Protein AF-A0A497NVE5-F1 (afdb_monomer_lite)

Foldseek 3Di:
DDDDQLLQLLQVLLLCVCVVVVVDDPVLFDADPVRGTPGSNDDLVVSLVVLQQVVSQADDDDPPDPCQQPPDDPPDPRRHGSDGDDPVRSVVSCVSNVSD

pLDDT: mean 90.27, std 7.96, range [59.22, 97.31]

Secondary structure (DSSP, 8-state):
-PPPPHHHHHHHHHHHHHHHTTS--GGG-EE-TTS-EEE-SS-HHHHHHHHHT-GGGBPP--TT---TTTT--TTSPP--BSS---HHHHHHHHHHTT--

Sequence (100 aa):
NPPPEVSRYRRIQLARHLIFHKIVRYEDMRFDGEERIKDFGVGKEVLLQIVRMGKPFLTSGCPNCNRPYYNEKPSSPIYNYPRPLKKEEIAKVMLELDIA

Radius of gyration: 13.77 Å; chains: 1; bounding box: 35×34×39 Å

Structure (mmCIF, N/CA/C/O backbone):
data_AF-A0A497NVE5-F1
#
_entry.id   AF-A0A497NVE5-F1
#
loop_
_atom_site.group_PDB
_atom_site.id
_atom_site.type_symbol
_atom_site.label_atom_id
_atom_site.label_alt_id
_atom_site.label_comp_id
_atom_site.label_asym_id
_atom_site.label_entity_id
_atom_site.label_seq_id
_atom_site.pdbx_PDB_ins_code
_atom_site.Cartn_x
_atom_site.Cartn_y
_atom_site.Cartn_z
_atom_site.occupancy
_atom_site.B_iso_or_equiv
_atom_site.auth_seq_id
_atom_site.auth_comp_id
_atom_site.auth_asym_id
_atom_site.auth_atom_id
_atom_site.pdbx_PDB_model_num
ATOM 1 N N . ASN A 1 1 ? 4.360 22.662 5.413 1.00 72.12 1 ASN A N 1
ATOM 2 C CA . ASN A 1 1 ? 3.730 21.330 5.528 1.00 72.12 1 ASN A CA 1
ATOM 3 C C . ASN A 1 1 ? 4.766 20.242 5.326 1.00 72.12 1 ASN A C 1
ATOM 5 O O . ASN A 1 1 ? 5.389 20.239 4.267 1.00 72.12 1 ASN A O 1
ATOM 9 N N . PRO A 1 2 ? 4.994 19.375 6.327 1.00 84.19 2 PRO A N 1
ATOM 10 C CA . PRO A 1 2 ? 5.840 18.198 6.158 1.00 84.19 2 PRO A CA 1
ATOM 11 C C . PRO A 1 2 ? 5.193 17.200 5.178 1.00 84.19 2 PRO A C 1
ATOM 13 O O . PRO A 1 2 ? 3.970 17.230 5.000 1.00 84.19 2 PRO A O 1
ATOM 16 N N . PRO A 1 3 ? 5.985 16.336 4.518 1.00 84.06 3 PRO A N 1
ATOM 17 C CA . PRO A 1 3 ? 5.436 15.228 3.743 1.00 84.06 3 PRO A CA 1
ATOM 18 C C . PRO A 1 3 ? 4.647 14.272 4.657 1.00 84.06 3 PRO A C 1
ATOM 20 O O . PRO A 1 3 ? 4.967 14.168 5.844 1.00 84.06 3 PRO A O 1
ATOM 23 N N . PRO A 1 4 ? 3.617 13.586 4.132 1.00 88.12 4 PRO A N 1
ATOM 24 C CA . PRO A 1 4 ? 2.867 12.610 4.913 1.00 88.12 4 PRO A CA 1
ATOM 25 C C . PRO A 1 4 ? 3.759 11.429 5.300 1.00 88.12 4 PRO A C 1
ATOM 27 O O . PRO A 1 4 ? 4.705 11.100 4.590 1.00 88.12 4 PRO A O 1
ATOM 30 N N . GLU A 1 5 ? 3.413 10.740 6.383 1.00 91.19 5 GLU A N 1
ATOM 31 C CA . GLU A 1 5 ? 4.048 9.464 6.706 1.00 91.19 5 GLU A CA 1
ATOM 32 C C . GLU A 1 5 ? 3.850 8.447 5.574 1.00 91.19 5 GLU A C 1
ATOM 34 O O . GLU A 1 5 ? 2.776 8.366 4.963 1.00 91.19 5 GLU A O 1
ATOM 39 N N . VAL A 1 6 ? 4.883 7.644 5.307 1.00 92.12 6 VAL A N 1
ATOM 40 C CA . VAL A 1 6 ? 4.865 6.668 4.208 1.00 92.12 6 VAL A CA 1
ATOM 41 C C . VAL A 1 6 ? 3.743 5.652 4.400 1.00 92.12 6 VAL A C 1
ATOM 43 O O . VAL A 1 6 ? 2.983 5.417 3.467 1.00 92.12 6 VAL A O 1
ATOM 46 N N . SER A 1 7 ? 3.562 5.124 5.612 1.00 93.25 7 SER A N 1
ATOM 47 C CA . SER A 1 7 ? 2.484 4.184 5.959 1.00 93.25 7 SER A CA 1
ATOM 48 C C . SER A 1 7 ? 1.096 4.744 5.628 1.00 93.25 7 SER A C 1
ATOM 50 O O . SER A 1 7 ? 0.292 4.093 4.954 1.00 93.25 7 SER A O 1
ATOM 52 N N . ARG A 1 8 ? 0.828 5.996 6.023 1.00 92.88 8 ARG A N 1
ATOM 53 C CA . ARG A 1 8 ? -0.418 6.703 5.705 1.00 92.88 8 ARG A CA 1
ATOM 54 C C . ARG A 1 8 ? -0.604 6.821 4.196 1.00 92.88 8 ARG A C 1
ATOM 56 O O . ARG A 1 8 ? -1.688 6.543 3.687 1.00 92.88 8 ARG A O 1
ATOM 63 N N . TYR A 1 9 ? 0.451 7.180 3.469 1.00 93.56 9 TYR A N 1
ATOM 64 C CA . TYR A 1 9 ? 0.402 7.279 2.012 1.00 93.56 9 TYR A CA 1
ATOM 65 C C . TYR A 1 9 ? 0.143 5.921 1.338 1.00 93.56 9 TYR A C 1
ATOM 67 O O . TYR A 1 9 ? -0.695 5.845 0.439 1.00 93.56 9 TYR A O 1
ATOM 75 N N . ARG A 1 10 ? 0.774 4.833 1.808 1.00 95.31 10 ARG A N 1
ATOM 76 C CA . ARG A 1 10 ? 0.549 3.466 1.301 1.00 95.31 10 ARG A CA 1
ATOM 77 C C . ARG A 1 10 ? -0.896 3.026 1.456 1.00 95.31 10 ARG A C 1
ATOM 79 O O . ARG A 1 10 ? -1.461 2.479 0.508 1.00 95.31 10 ARG A O 1
ATOM 86 N N . ARG A 1 11 ? -1.513 3.297 2.612 1.00 95.81 11 ARG A N 1
ATOM 87 C CA . ARG A 1 11 ? -2.930 2.976 2.845 1.00 95.81 11 ARG A CA 1
ATOM 88 C C . ARG A 1 11 ? -3.827 3.689 1.834 1.00 95.81 11 ARG A C 1
ATOM 90 O O . ARG A 1 11 ? -4.700 3.060 1.246 1.00 95.81 11 ARG A O 1
ATOM 97 N N . ILE A 1 12 ? -3.563 4.96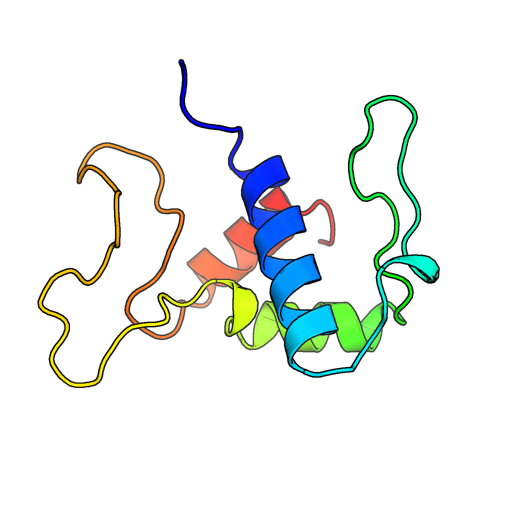5 1.554 1.00 95.56 12 ILE A N 1
ATOM 98 C CA . ILE A 1 12 ? -4.326 5.731 0.558 1.00 95.56 12 ILE A CA 1
ATOM 99 C C . ILE A 1 12 ? -4.083 5.228 -0.871 1.00 95.56 12 ILE A C 1
ATOM 101 O O . ILE A 1 12 ? -5.040 5.103 -1.634 1.00 95.56 12 ILE A O 1
ATOM 105 N N . GLN A 1 13 ? -2.843 4.894 -1.243 1.00 95.56 13 GLN A N 1
ATOM 106 C CA . GLN A 1 13 ? -2.542 4.289 -2.549 1.00 95.56 13 GLN A CA 1
ATOM 107 C C . GLN A 1 13 ? -3.320 2.982 -2.756 1.00 95.56 13 GLN A C 1
ATOM 109 O O . GLN A 1 13 ? -3.930 2.781 -3.810 1.00 95.56 13 GLN A O 1
ATOM 114 N N . LEU A 1 14 ? -3.349 2.126 -1.732 1.00 96.81 14 LEU A N 1
ATOM 115 C CA . LEU A 1 14 ? -4.073 0.860 -1.761 1.00 96.81 14 LEU A CA 1
ATOM 116 C C . LEU A 1 14 ? -5.590 1.070 -1.840 1.00 96.81 14 LEU A C 1
ATOM 118 O O . LEU A 1 14 ? -6.236 0.503 -2.720 1.00 96.81 14 LEU A O 1
ATOM 122 N N . ALA A 1 15 ? -6.148 1.952 -1.009 1.00 97.00 15 ALA A N 1
ATOM 123 C CA . ALA A 1 15 ? -7.569 2.296 -1.037 1.00 97.00 15 ALA A CA 1
ATOM 124 C C . ALA A 1 15 ? -8.003 2.861 -2.392 1.00 97.00 15 ALA A C 1
ATOM 126 O O . ALA A 1 15 ? -8.984 2.399 -2.976 1.00 97.00 15 ALA A O 1
ATOM 127 N N . ARG A 1 16 ? -7.231 3.807 -2.945 1.00 96.12 16 ARG A N 1
ATOM 128 C CA . ARG A 1 16 ? -7.473 4.356 -4.284 1.00 96.12 16 ARG A CA 1
ATOM 129 C C . ARG A 1 16 ? -7.486 3.248 -5.329 1.00 96.12 16 ARG A C 1
ATOM 131 O O . ARG A 1 16 ? -8.361 3.255 -6.188 1.00 96.12 16 ARG A O 1
ATOM 138 N N . HIS A 1 17 ? -6.525 2.325 -5.289 1.00 96.62 17 HIS A N 1
ATOM 139 C CA . HIS A 1 17 ? -6.459 1.228 -6.251 1.00 96.62 17 HIS A CA 1
ATOM 140 C C . HIS A 1 17 ? -7.711 0.348 -6.191 1.00 96.62 17 HIS A C 1
ATOM 142 O O . HIS A 1 17 ? -8.282 0.047 -7.239 1.00 96.62 17 HIS A O 1
ATOM 148 N N . LEU A 1 18 ? -8.148 -0.023 -4.986 1.00 97.19 18 LEU A N 1
ATOM 149 C CA . LEU A 1 18 ? -9.332 -0.855 -4.780 1.00 97.19 18 LEU A CA 1
ATOM 150 C C . LEU A 1 18 ? -10.611 -0.168 -5.278 1.00 97.19 18 LEU A C 1
ATOM 152 O O . LEU A 1 18 ? -11.385 -0.783 -6.010 1.00 97.19 18 LEU A O 1
ATOM 156 N N . ILE A 1 19 ? -10.788 1.117 -4.956 1.00 97.31 19 ILE A N 1
ATOM 157 C CA . ILE A 1 19 ? -11.939 1.918 -5.400 1.00 97.31 19 ILE A CA 1
ATOM 158 C C . ILE A 1 19 ? -11.923 2.092 -6.921 1.00 97.31 19 ILE A C 1
ATOM 160 O O . ILE A 1 19 ? -12.932 1.873 -7.589 1.00 97.31 19 ILE A O 1
ATOM 164 N N . PHE A 1 20 ? -10.770 2.447 -7.493 1.00 95.88 20 PHE A N 1
ATOM 165 C CA . PHE A 1 20 ? -10.630 2.691 -8.930 1.00 95.88 20 PHE A CA 1
ATOM 166 C C . PHE A 1 20 ? -10.962 1.450 -9.768 1.00 95.88 20 PHE A C 1
ATOM 168 O O . PHE A 1 20 ? -11.598 1.563 -10.814 1.00 95.88 20 PHE A O 1
ATOM 175 N N . HIS A 1 21 ? -10.580 0.262 -9.291 1.00 95.69 21 HIS A N 1
ATOM 176 C CA . HIS A 1 21 ? -10.890 -1.010 -9.949 1.00 95.69 21 HIS A CA 1
ATOM 177 C C . HIS A 1 21 ? -12.244 -1.601 -9.527 1.00 95.69 21 HIS A C 1
ATOM 179 O O . HIS A 1 21 ? -12.549 -2.726 -9.915 1.00 95.69 21 HIS A O 1
ATOM 185 N N . LYS A 1 22 ? -13.063 -0.855 -8.769 1.00 96.81 22 LYS A N 1
ATOM 186 C CA . LYS A 1 22 ? -14.393 -1.272 -8.294 1.00 96.81 22 LYS A CA 1
ATOM 187 C C . LYS A 1 22 ? -14.371 -2.580 -7.483 1.00 96.81 22 LYS A C 1
ATOM 189 O O . LYS A 1 22 ? -15.322 -3.351 -7.542 1.00 96.81 22 LYS A O 1
ATOM 194 N N . ILE A 1 23 ? -13.284 -2.830 -6.750 1.00 96.50 23 ILE A N 1
ATOM 195 C CA . ILE A 1 23 ? -13.115 -4.019 -5.896 1.00 96.50 23 ILE A CA 1
ATOM 196 C C . ILE A 1 23 ? -13.850 -3.823 -4.566 1.00 96.50 23 ILE A C 1
ATOM 198 O O . ILE A 1 23 ? -14.520 -4.736 -4.100 1.00 96.50 23 ILE A O 1
ATOM 202 N N . VAL A 1 24 ? -13.741 -2.627 -3.985 1.00 96.81 24 VAL A N 1
ATOM 203 C CA . VAL A 1 24 ? -14.508 -2.191 -2.808 1.00 96.81 24 VAL A CA 1
ATOM 204 C C . VAL A 1 24 ? -14.930 -0.738 -2.974 1.00 96.81 24 VAL A C 1
ATOM 206 O O . VAL A 1 24 ? -14.348 -0.007 -3.786 1.00 96.81 24 VAL A O 1
ATOM 209 N N . ARG A 1 25 ? -15.914 -0.298 -2.195 1.00 96.69 25 ARG A N 1
ATOM 210 C CA . ARG A 1 25 ? -16.275 1.112 -2.081 1.00 96.69 25 ARG A CA 1
ATOM 211 C C . ARG A 1 25 ? -15.773 1.706 -0.767 1.00 96.69 25 ARG A C 1
ATOM 213 O O . ARG A 1 25 ? -15.323 1.001 0.130 1.00 96.69 25 ARG A O 1
ATOM 220 N N . TYR A 1 26 ? -15.845 3.032 -0.657 1.00 94.62 26 TYR A N 1
ATOM 221 C CA . TYR A 1 26 ? -15.466 3.746 0.565 1.00 94.62 26 TYR A CA 1
ATOM 222 C C . TYR A 1 26 ? -16.298 3.298 1.777 1.00 94.62 26 TYR A C 1
ATOM 224 O O . TYR A 1 26 ? -15.763 3.172 2.874 1.00 94.62 26 TYR A O 1
ATOM 232 N N . GLU A 1 27 ? -17.587 3.014 1.577 1.00 96.50 27 GLU A N 1
ATOM 233 C CA . GLU A 1 27 ? -18.516 2.620 2.642 1.00 96.50 27 GLU A CA 1
ATOM 234 C C . GLU A 1 27 ? -18.188 1.245 3.255 1.00 96.50 27 GLU A C 1
ATOM 236 O O . GLU A 1 27 ? -18.573 0.961 4.395 1.00 96.50 27 GLU A O 1
ATOM 241 N N . ASP A 1 28 ? -17.440 0.418 2.519 1.00 96.06 28 ASP A N 1
ATOM 242 C CA . ASP A 1 28 ? -16.976 -0.900 2.956 1.00 96.06 28 ASP A CA 1
ATOM 243 C C . ASP A 1 28 ? -15.713 -0.809 3.834 1.00 96.06 28 ASP A C 1
ATOM 245 O O . ASP A 1 28 ? -15.370 -1.761 4.535 1.00 96.06 28 ASP A O 1
ATOM 249 N N . MET A 1 29 ? -15.017 0.334 3.827 1.00 96.88 29 MET A N 1
ATOM 250 C CA . MET A 1 29 ? -13.796 0.537 4.607 1.0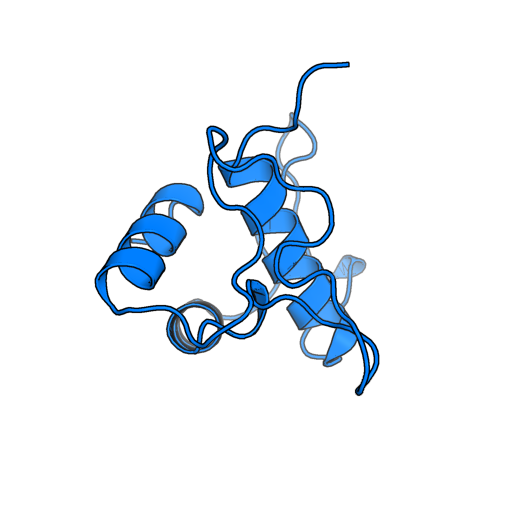0 96.88 29 MET A CA 1
ATOM 251 C C . MET A 1 29 ? -14.109 0.890 6.067 1.00 96.88 29 MET A C 1
ATOM 253 O O . MET A 1 29 ? -15.156 1.456 6.405 1.00 96.88 29 MET A O 1
ATOM 257 N N . ARG A 1 30 ? -13.172 0.571 6.966 1.00 96.75 30 ARG A N 1
ATOM 258 C CA . ARG A 1 30 ? -13.233 0.957 8.383 1.00 96.75 30 ARG A CA 1
ATOM 259 C C . ARG A 1 30 ? -12.016 1.773 8.768 1.00 96.75 30 ARG A C 1
ATOM 261 O O . ARG A 1 30 ? -10.896 1.471 8.358 1.00 96.75 30 ARG A O 1
ATOM 268 N N . PHE A 1 31 ? -12.254 2.777 9.601 1.00 95.12 31 PHE A N 1
ATOM 269 C CA . PHE A 1 31 ? -11.245 3.714 10.072 1.00 95.12 31 PHE A CA 1
ATOM 270 C C . PHE A 1 31 ? -11.026 3.538 11.577 1.00 95.12 31 PHE A C 1
ATOM 272 O O . PHE A 1 31 ? -11.942 3.134 12.295 1.00 95.12 31 PHE A O 1
ATOM 279 N N . ASP A 1 32 ? -9.805 3.780 12.042 1.00 92.50 32 ASP 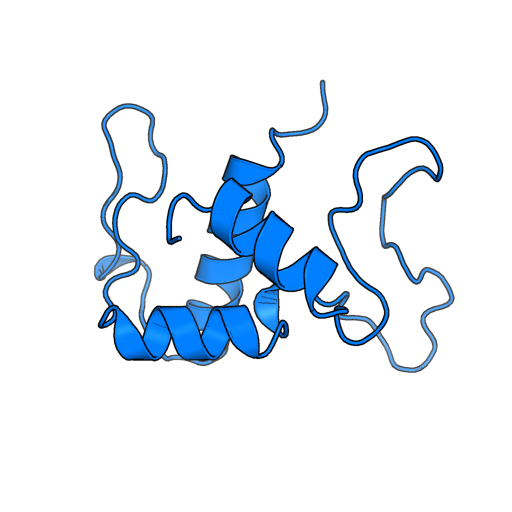A N 1
ATOM 280 C CA . ASP A 1 32 ? -9.493 3.852 13.467 1.00 92.50 32 ASP A CA 1
ATOM 281 C C . ASP A 1 32 ? -9.829 5.237 14.058 1.00 92.50 32 ASP A C 1
ATOM 283 O O . ASP A 1 32 ? -10.339 6.123 13.370 1.00 92.50 32 ASP A O 1
ATOM 287 N N . GLY A 1 33 ? -9.562 5.417 15.356 1.00 91.19 33 GLY A N 1
ATOM 288 C CA . GLY A 1 33 ? -9.823 6.674 16.067 1.00 91.19 33 GLY A CA 1
ATOM 289 C C . GLY A 1 33 ? -8.960 7.860 15.615 1.00 91.19 33 GLY A C 1
ATOM 290 O O . GLY A 1 33 ? -9.225 8.981 16.033 1.00 91.19 33 GLY A O 1
ATOM 291 N N . GLU A 1 34 ? -7.959 7.630 14.762 1.00 90.25 34 GLU A N 1
ATOM 292 C CA . GLU A 1 34 ? -7.112 8.659 14.152 1.00 90.25 34 GLU A CA 1
ATOM 293 C C . GLU A 1 34 ? -7.447 8.873 12.662 1.00 90.25 34 GLU A C 1
ATOM 295 O O . GLU A 1 34 ? -6.638 9.416 11.905 1.00 90.25 34 GLU A O 1
ATOM 300 N N . GLU A 1 35 ? -8.624 8.417 12.217 1.00 88.81 35 GLU A N 1
ATOM 301 C CA . GLU A 1 35 ? -9.092 8.484 10.825 1.00 88.81 35 GLU A CA 1
ATOM 302 C C . GLU A 1 35 ? -8.179 7.750 9.822 1.00 88.81 35 GLU A C 1
ATOM 304 O O . GLU A 1 35 ? -8.141 8.065 8.626 1.00 88.81 35 GLU A O 1
ATOM 309 N N . ARG A 1 36 ? -7.428 6.739 10.275 1.00 90.75 36 ARG A N 1
ATOM 310 C CA . ARG A 1 36 ? -6.602 5.894 9.401 1.00 90.75 36 ARG A CA 1
ATOM 311 C C . ARG A 1 36 ? -7.385 4.660 8.994 1.00 90.75 36 ARG A C 1
ATOM 313 O O . ARG A 1 36 ? -8.126 4.089 9.784 1.00 90.75 36 ARG A O 1
ATOM 320 N N . ILE A 1 37 ? -7.188 4.203 7.760 1.00 94.56 37 ILE A N 1
ATOM 321 C CA . ILE A 1 37 ? -7.835 2.982 7.264 1.00 94.56 37 ILE A CA 1
ATOM 322 C C . ILE A 1 37 ? -7.298 1.784 8.046 1.00 94.56 37 ILE A C 1
ATOM 324 O O . ILE A 1 37 ? -6.122 1.439 7.913 1.00 94.56 37 ILE A O 1
ATOM 328 N N . LYS A 1 38 ? -8.164 1.151 8.834 1.00 93.38 38 LYS A N 1
ATOM 329 C CA . LYS A 1 38 ? -7.888 -0.069 9.598 1.00 93.38 38 LYS A CA 1
ATOM 330 C C . LYS A 1 38 ? -8.284 -1.325 8.822 1.00 93.38 38 LYS A C 1
ATOM 332 O O . LYS A 1 38 ? -7.602 -2.337 8.931 1.00 93.38 38 LYS A O 1
ATOM 337 N N . ASP A 1 39 ? -9.351 -1.242 8.030 1.00 94.75 39 ASP A N 1
ATOM 338 C CA . ASP A 1 39 ? -9.849 -2.328 7.184 1.00 94.75 39 ASP A CA 1
ATOM 339 C C . ASP A 1 39 ? -10.224 -1.783 5.800 1.00 94.75 39 ASP A C 1
ATOM 341 O O . ASP A 1 39 ? -10.865 -0.735 5.687 1.00 94.75 39 ASP A O 1
ATOM 345 N N . PHE A 1 40 ? -9.814 -2.499 4.756 1.00 96.25 40 PHE A N 1
ATOM 346 C CA . PHE A 1 40 ? -10.080 -2.156 3.362 1.00 96.25 40 PHE A CA 1
ATOM 347 C C . PHE A 1 40 ? -11.401 -2.732 2.832 1.00 96.25 40 PHE A C 1
ATOM 349 O O . PHE A 1 40 ? -11.744 -2.444 1.689 1.00 96.25 40 PHE A O 1
ATOM 356 N N . GLY A 1 41 ? -12.124 -3.540 3.614 1.00 95.81 41 GLY A N 1
ATOM 357 C CA . GLY A 1 41 ? -13.388 -4.155 3.196 1.00 95.81 41 GLY A CA 1
ATOM 358 C C . GLY A 1 41 ? -13.207 -5.323 2.222 1.00 95.81 41 GLY A C 1
ATOM 359 O O . GLY A 1 41 ? -14.120 -5.662 1.475 1.00 95.81 41 GLY A O 1
ATOM 360 N N . VAL A 1 42 ? -12.016 -5.929 2.189 1.00 95.19 42 VAL A N 1
ATOM 361 C CA . VAL A 1 42 ? -11.671 -7.031 1.283 1.00 95.19 42 VAL A CA 1
ATOM 362 C C . VAL A 1 42 ? -10.921 -8.128 2.036 1.00 95.19 42 VAL A C 1
ATOM 364 O O . VAL A 1 42 ? -10.165 -7.851 2.966 1.00 95.19 42 VAL A O 1
ATOM 367 N N . GLY A 1 43 ? -11.114 -9.384 1.624 1.00 95.25 43 GLY A N 1
ATOM 368 C CA . GLY A 1 43 ? -10.449 -10.536 2.235 1.00 95.25 43 GLY A CA 1
ATOM 369 C C . GLY A 1 43 ? -8.919 -10.423 2.220 1.00 95.25 43 GLY A C 1
ATOM 370 O O . GLY A 1 43 ? -8.325 -9.918 1.260 1.00 95.25 43 GLY A O 1
ATOM 371 N N . LYS A 1 44 ? -8.279 -10.930 3.281 1.00 93.00 44 LYS A N 1
ATOM 372 C CA . LYS A 1 44 ? -6.828 -10.835 3.507 1.00 93.00 44 LYS A CA 1
ATOM 373 C C . LYS A 1 44 ? -6.023 -11.380 2.327 1.00 93.00 44 LYS A C 1
ATOM 375 O O . LYS A 1 44 ? -5.055 -10.757 1.902 1.00 93.00 44 LYS A O 1
ATOM 380 N N . GLU A 1 45 ? -6.430 -12.510 1.764 1.00 94.25 45 GLU A N 1
ATOM 381 C CA . GLU A 1 45 ? -5.748 -13.165 0.649 1.00 94.25 45 GLU A CA 1
ATOM 382 C C . GLU A 1 45 ? -5.758 -12.275 -0.595 1.00 94.25 45 GLU A C 1
ATOM 384 O O . GLU A 1 45 ? -4.719 -12.082 -1.224 1.00 94.25 45 GLU A O 1
ATOM 389 N N . VAL A 1 46 ? -6.908 -11.680 -0.919 1.00 94.44 46 VAL A N 1
ATOM 390 C CA . VAL A 1 46 ? -7.059 -10.767 -2.061 1.00 94.44 46 VAL A CA 1
ATOM 391 C C . VAL A 1 46 ? -6.215 -9.510 -1.854 1.00 94.44 46 VAL A C 1
ATOM 393 O O . VAL A 1 46 ? -5.490 -9.105 -2.766 1.00 94.44 46 VAL A O 1
ATOM 396 N N . LEU A 1 47 ? -6.239 -8.930 -0.649 1.00 95.56 47 LEU A N 1
ATOM 397 C CA . LEU A 1 47 ? -5.420 -7.767 -0.303 1.00 95.56 47 LEU A CA 1
ATOM 398 C C . LEU A 1 47 ? -3.923 -8.063 -0.488 1.00 95.56 47 LEU A C 1
ATOM 400 O O . LEU A 1 47 ? -3.210 -7.294 -1.136 1.00 95.56 47 LEU A O 1
ATOM 404 N N . LEU A 1 48 ? -3.457 -9.209 0.018 1.00 95.31 48 LEU A N 1
ATOM 405 C CA . LEU A 1 48 ? -2.069 -9.653 -0.112 1.00 95.31 48 LEU A CA 1
ATOM 406 C C . LEU A 1 48 ? -1.664 -9.866 -1.572 1.00 95.31 48 LEU A C 1
ATOM 408 O O . LEU A 1 48 ? -0.562 -9.476 -1.956 1.00 95.31 48 LEU A O 1
ATOM 412 N N . GLN A 1 49 ? -2.533 -10.453 -2.400 1.00 95.75 49 GLN A N 1
ATOM 413 C CA . GLN A 1 49 ? -2.261 -10.604 -3.833 1.00 95.75 49 GLN A CA 1
ATOM 414 C C . GLN A 1 49 ? -2.103 -9.240 -4.515 1.00 95.75 49 GLN A C 1
ATOM 416 O O . GLN A 1 49 ? -1.125 -9.024 -5.229 1.00 95.75 49 GLN A O 1
ATOM 421 N N . ILE A 1 50 ? -2.996 -8.285 -4.240 1.00 96.38 50 ILE A N 1
ATOM 422 C CA . ILE A 1 50 ? -2.939 -6.935 -4.824 1.00 96.38 50 ILE A CA 1
ATOM 423 C C . ILE A 1 50 ? -1.649 -6.207 -4.428 1.00 96.38 50 ILE A C 1
ATOM 425 O O . ILE A 1 50 ? -0.998 -5.596 -5.279 1.00 96.38 50 ILE A O 1
ATOM 429 N N . VAL A 1 51 ? -1.243 -6.301 -3.159 1.00 96.44 51 VAL A N 1
ATOM 430 C CA . VAL A 1 51 ? 0.007 -5.687 -2.687 1.00 96.44 51 VAL A CA 1
ATOM 431 C C . VAL A 1 51 ? 1.222 -6.345 -3.340 1.00 96.44 51 VAL A C 1
ATOM 433 O O . VAL A 1 51 ? 2.104 -5.638 -3.829 1.00 96.44 51 VAL A O 1
ATOM 436 N N . ARG A 1 52 ? 1.246 -7.680 -3.443 1.00 95.88 52 ARG A N 1
ATOM 437 C CA . ARG A 1 52 ? 2.325 -8.427 -4.114 1.00 95.88 52 ARG A CA 1
ATOM 438 C C . ARG A 1 52 ? 2.445 -8.110 -5.601 1.00 95.88 52 ARG A C 1
ATOM 440 O O . ARG A 1 52 ? 3.541 -8.167 -6.145 1.00 95.88 52 ARG A O 1
ATOM 447 N N . MET A 1 53 ? 1.353 -7.745 -6.266 1.00 95.50 53 MET A N 1
ATOM 448 C CA . MET A 1 53 ? 1.402 -7.290 -7.657 1.00 95.50 53 MET A CA 1
ATOM 449 C C . MET A 1 53 ? 2.058 -5.910 -7.813 1.00 95.50 53 MET A C 1
ATOM 451 O O . MET A 1 53 ? 2.396 -5.524 -8.931 1.00 95.50 53 MET A O 1
ATOM 455 N N . GLY A 1 54 ? 2.184 -5.126 -6.737 1.00 95.38 54 GLY A N 1
ATOM 456 C CA . GLY A 1 54 ? 2.826 -3.808 -6.731 1.00 95.38 54 GLY A CA 1
ATOM 457 C C . GLY A 1 54 ? 2.056 -2.695 -7.457 1.00 95.38 54 GLY A C 1
ATOM 458 O O . GLY A 1 54 ? 2.409 -1.525 -7.323 1.00 95.38 54 GLY A O 1
ATOM 459 N N . LYS A 1 55 ? 0.980 -3.024 -8.188 1.00 94.75 55 LYS A N 1
ATOM 460 C CA . LYS A 1 55 ? 0.188 -2.082 -9.000 1.00 94.75 55 LYS A CA 1
ATOM 461 C C . LYS A 1 55 ? -0.317 -0.839 -8.251 1.00 94.75 55 LYS A C 1
ATOM 463 O O . LYS A 1 55 ? -0.300 0.225 -8.866 1.00 94.75 55 LYS A O 1
ATOM 468 N N . PRO A 1 56 ? -0.761 -0.909 -6.978 1.00 95.50 56 PRO A N 1
ATOM 469 C CA . PRO A 1 56 ? -1.217 0.281 -6.254 1.00 95.50 56 PRO A CA 1
ATOM 470 C C . PRO A 1 56 ? -0.141 1.358 -6.067 1.00 95.50 56 PRO A C 1
ATOM 472 O O . PRO A 1 56 ? -0.475 2.529 -5.912 1.00 95.50 56 PRO A O 1
ATOM 475 N N . PHE A 1 57 ? 1.135 0.966 -6.081 1.00 94.56 57 PHE A N 1
ATOM 476 C CA . PHE A 1 57 ? 2.273 1.831 -5.752 1.00 94.56 57 PHE A CA 1
ATOM 477 C C . PHE A 1 57 ? 3.009 2.336 -6.997 1.00 94.56 57 PHE A C 1
ATOM 479 O O . PHE A 1 57 ? 4.019 3.032 -6.880 1.00 94.56 57 PHE A O 1
ATOM 486 N N . LEU A 1 58 ? 2.525 1.975 -8.188 1.00 92.25 58 LEU A N 1
ATOM 487 C CA . LEU A 1 58 ? 3.090 2.441 -9.444 1.00 92.25 58 LEU A CA 1
ATOM 488 C C . LEU A 1 58 ? 2.652 3.869 -9.747 1.00 92.25 58 LEU A C 1
ATOM 490 O O . LEU A 1 58 ? 1.491 4.237 -9.549 1.00 92.25 58 LEU A O 1
ATOM 494 N N . THR A 1 59 ? 3.566 4.653 -10.309 1.00 87.56 59 THR A N 1
ATOM 495 C CA . THR A 1 59 ? 3.221 5.955 -10.867 1.00 87.56 59 THR A CA 1
ATOM 496 C C . THR A 1 59 ? 2.293 5.749 -12.064 1.00 87.56 59 THR A C 1
ATOM 498 O O . THR A 1 59 ? 2.654 5.094 -13.040 1.00 87.56 59 THR A O 1
ATOM 501 N N . SER A 1 60 ? 1.092 6.323 -12.014 1.00 77.88 60 SER A N 1
ATOM 502 C CA . SER A 1 60 ? 0.204 6.421 -13.175 1.00 77.88 60 SER A CA 1
ATOM 503 C C . SER A 1 60 ? 0.384 7.782 -13.839 1.00 77.88 60 SER A C 1
ATOM 505 O O . SER A 1 60 ? 0.301 8.803 -13.155 1.00 77.88 60 SER A O 1
ATOM 507 N N . GLY A 1 61 ? 0.597 7.817 -15.152 1.00 72.31 61 GLY A N 1
ATOM 508 C CA . GLY A 1 61 ? 0.781 9.062 -15.895 1.00 72.31 61 GLY A CA 1
ATOM 509 C C . GLY A 1 61 ? 0.371 8.941 -17.358 1.00 72.31 61 GLY A C 1
ATOM 510 O O . GLY A 1 61 ? 0.029 7.860 -17.835 1.00 72.31 61 GLY A O 1
ATOM 511 N N . CYS A 1 62 ? 0.396 10.068 -18.067 1.00 72.12 62 CYS A N 1
ATOM 512 C CA . CYS A 1 62 ? 0.160 10.102 -19.508 1.00 72.12 62 CYS A CA 1
ATOM 513 C C . CYS A 1 62 ? 1.263 9.326 -20.259 1.00 72.12 62 CYS A C 1
ATOM 515 O O . CYS A 1 62 ? 2.398 9.296 -19.777 1.00 72.12 62 CYS A O 1
ATOM 517 N N . PRO A 1 63 ? 0.983 8.782 -21.459 1.00 73.50 63 PRO A N 1
ATOM 518 C CA . PRO A 1 63 ? 1.953 8.005 -22.243 1.00 73.50 63 PRO A CA 1
ATOM 519 C C . PRO A 1 63 ? 3.302 8.705 -22.481 1.00 73.50 63 PRO A C 1
ATOM 521 O O . PRO A 1 63 ? 4.326 8.042 -22.575 1.00 73.50 63 PRO A O 1
ATOM 524 N N . ASN A 1 64 ? 3.312 10.042 -22.513 1.00 76.19 64 ASN A N 1
ATOM 525 C CA . ASN A 1 64 ? 4.503 10.865 -22.755 1.00 76.19 64 ASN A CA 1
ATOM 526 C C . ASN A 1 64 ? 4.989 11.609 -21.497 1.00 76.19 64 ASN A C 1
ATOM 528 O O . ASN A 1 64 ? 5.592 12.677 -21.592 1.00 76.19 64 ASN A O 1
ATOM 532 N N . CYS A 1 65 ? 4.676 11.106 -20.301 1.00 76.69 65 CYS A N 1
ATOM 533 C CA . CYS A 1 65 ? 5.095 11.747 -19.058 1.00 76.69 65 CYS A CA 1
ATOM 534 C C . CYS A 1 65 ? 6.617 11.630 -18.863 1.00 76.69 65 CYS A C 1
ATOM 536 O O . CYS A 1 65 ? 7.155 10.530 -18.771 1.00 76.69 65 CYS A O 1
ATOM 538 N N . ASN A 1 66 ? 7.306 12.765 -18.719 1.00 78.81 66 ASN A N 1
ATOM 539 C CA . ASN A 1 66 ? 8.746 12.836 -18.434 1.00 78.81 66 ASN A CA 1
ATOM 540 C C . ASN A 1 66 ? 9.067 12.965 -16.930 1.00 78.81 66 ASN A C 1
ATOM 542 O O . ASN A 1 66 ? 10.208 13.241 -16.560 1.00 78.81 66 ASN A O 1
ATOM 546 N N . ARG A 1 67 ? 8.071 12.767 -16.052 1.00 79.56 67 ARG A N 1
ATOM 547 C CA . ARG A 1 67 ? 8.199 12.919 -14.595 1.00 79.56 67 ARG A CA 1
ATOM 548 C C . ARG A 1 67 ? 7.917 11.593 -13.865 1.00 79.56 67 ARG A C 1
ATOM 550 O O . ARG A 1 67 ? 6.841 11.425 -13.290 1.00 79.56 67 ARG A O 1
ATOM 557 N N . PRO A 1 68 ? 8.872 10.643 -13.875 1.00 77.31 68 PRO A N 1
ATOM 558 C CA . PRO A 1 68 ? 8.643 9.257 -13.447 1.00 77.31 68 PRO A CA 1
ATOM 559 C C . PRO A 1 68 ? 8.280 9.111 -11.961 1.00 77.31 68 PRO A C 1
ATOM 561 O O . PRO A 1 68 ? 7.484 8.247 -11.601 1.00 77.31 68 PRO A O 1
ATOM 564 N N . TYR A 1 69 ? 8.808 9.982 -11.102 1.00 76.94 69 TYR A N 1
ATOM 565 C CA . TYR A 1 69 ? 8.571 9.949 -9.652 1.00 76.94 69 TYR A CA 1
ATOM 566 C C . TYR A 1 69 ? 7.564 11.008 -9.186 1.00 76.94 69 TYR A C 1
ATOM 568 O O . TYR A 1 69 ? 7.596 11.444 -8.041 1.00 76.94 69 TYR A O 1
ATOM 576 N N . TYR A 1 70 ? 6.698 11.472 -10.095 1.00 75.44 70 TYR A N 1
ATOM 577 C CA . TYR A 1 70 ? 5.657 12.464 -9.832 1.00 75.44 70 TYR A CA 1
ATOM 578 C C . TYR A 1 70 ? 6.177 13.713 -9.095 1.00 75.44 70 TYR A C 1
ATOM 580 O O . TYR A 1 70 ? 6.723 14.603 -9.730 1.00 75.44 70 TYR A O 1
ATOM 588 N N . ASN A 1 71 ? 6.051 13.812 -7.776 1.00 76.19 71 ASN A N 1
ATOM 589 C CA . ASN A 1 71 ? 6.448 14.971 -6.971 1.00 76.19 71 ASN A CA 1
ATOM 590 C C . ASN A 1 71 ? 7.630 14.701 -6.018 1.00 76.19 71 ASN A C 1
ATOM 592 O O . ASN A 1 71 ? 7.910 15.531 -5.152 1.00 76.19 71 ASN A O 1
ATOM 596 N N . GLU A 1 72 ? 8.320 13.572 -6.160 1.00 80.38 72 GLU A N 1
ATOM 597 C CA . GLU A 1 72 ? 9.353 13.143 -5.215 1.00 80.38 72 GLU A CA 1
ATOM 598 C C . GLU A 1 72 ? 10.702 13.824 -5.436 1.00 80.38 72 GLU A C 1
ATOM 600 O O . GLU A 1 72 ? 11.097 14.153 -6.557 1.00 80.38 72 GLU A O 1
ATOM 605 N N . LYS A 1 73 ? 11.431 14.014 -4.332 1.00 79.38 73 LYS A N 1
ATOM 606 C CA . LYS A 1 73 ? 12.826 14.461 -4.348 1.00 79.38 73 LYS A CA 1
ATOM 607 C C . LYS A 1 73 ? 13.749 13.236 -4.313 1.00 79.38 73 LYS A C 1
ATOM 609 O O . LYS A 1 73 ? 13.449 12.311 -3.562 1.00 79.38 73 LYS A O 1
ATOM 614 N N . PRO A 1 74 ? 14.901 13.252 -5.011 1.00 75.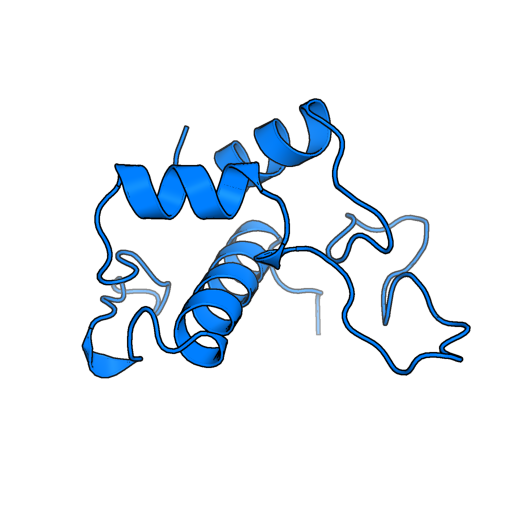25 74 PRO A N 1
ATOM 615 C CA . PRO A 1 74 ? 15.827 12.114 -5.046 1.00 75.25 74 PRO A CA 1
ATOM 616 C C . PRO A 1 74 ? 16.274 11.606 -3.667 1.00 75.25 74 PRO A C 1
ATOM 618 O O . PRO A 1 74 ? 16.480 10.412 -3.488 1.00 75.25 74 PRO A O 1
ATOM 621 N N . SER A 1 75 ? 16.402 12.504 -2.686 1.00 80.62 75 SER A N 1
AT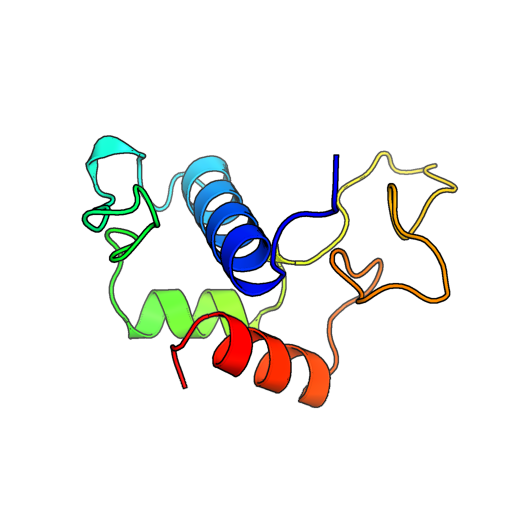OM 622 C CA . SER A 1 75 ? 16.857 12.180 -1.324 1.00 80.62 75 SER A CA 1
ATOM 623 C C . SER A 1 75 ? 15.717 11.869 -0.344 1.00 80.62 75 SER A C 1
ATOM 625 O O . SER A 1 75 ? 15.952 11.778 0.857 1.00 80.62 75 SER A O 1
ATOM 627 N N . SER A 1 76 ? 14.470 11.792 -0.812 1.00 80.62 76 SER A N 1
ATOM 628 C CA . SER A 1 76 ? 13.299 11.488 0.019 1.00 80.62 76 SER A CA 1
ATOM 629 C C . SER A 1 76 ? 12.905 10.012 -0.091 1.00 80.62 76 SER A C 1
ATOM 631 O O . SER A 1 76 ? 13.287 9.350 -1.056 1.00 80.62 76 SER A O 1
ATOM 633 N N . PRO A 1 77 ? 12.133 9.472 0.874 1.00 83.81 77 PRO A N 1
ATOM 634 C CA . PRO A 1 77 ? 11.541 8.147 0.726 1.00 83.81 77 PRO A CA 1
ATOM 635 C C . PRO A 1 77 ? 10.753 8.052 -0.583 1.00 83.81 77 PRO A C 1
ATOM 637 O O . PRO A 1 77 ? 10.049 8.996 -0.939 1.00 83.81 77 PRO A O 1
ATOM 640 N N . ILE A 1 78 ? 10.866 6.916 -1.273 1.00 87.12 78 ILE A N 1
ATOM 641 C CA . ILE A 1 78 ? 10.154 6.693 -2.533 1.00 87.12 78 ILE A CA 1
ATOM 642 C C . ILE A 1 78 ? 8.687 6.371 -2.241 1.00 87.12 78 ILE A C 1
ATOM 644 O O . ILE A 1 78 ? 8.389 5.379 -1.571 1.00 87.12 78 ILE A O 1
ATOM 648 N N . TYR A 1 79 ? 7.771 7.171 -2.776 1.00 88.44 79 TYR A N 1
ATOM 649 C CA . TYR A 1 79 ? 6.325 6.975 -2.637 1.00 88.44 79 TYR A CA 1
ATOM 650 C C . TYR A 1 79 ? 5.707 6.331 -3.885 1.00 88.44 79 TYR A C 1
ATOM 652 O O . TYR A 1 79 ? 4.759 5.561 -3.770 1.00 88.44 79 TYR A O 1
ATOM 660 N N . ASN A 1 80 ? 6.230 6.583 -5.075 1.00 89.31 80 ASN A N 1
ATOM 661 C CA . ASN A 1 80 ? 5.668 6.149 -6.345 1.00 89.31 80 ASN A CA 1
ATOM 662 C C . ASN A 1 80 ? 6.773 5.531 -7.191 1.00 89.31 80 ASN A C 1
ATOM 664 O O . ASN A 1 80 ? 7.823 6.126 -7.435 1.00 89.31 80 ASN A O 1
ATOM 668 N N . TYR A 1 81 ? 6.523 4.312 -7.648 1.00 91.31 81 TYR A N 1
ATOM 669 C CA . TYR A 1 81 ? 7.484 3.552 -8.424 1.00 91.31 81 TYR A CA 1
ATOM 670 C C . TYR A 1 81 ? 7.162 3.691 -9.921 1.00 91.31 81 TYR A C 1
ATOM 672 O O . TYR A 1 81 ? 6.102 3.247 -10.359 1.00 91.31 81 TYR A O 1
ATOM 680 N N . PRO A 1 82 ? 8.065 4.235 -10.757 1.00 88.94 82 PRO A N 1
ATOM 681 C CA . PRO A 1 82 ? 7.836 4.360 -12.204 1.00 88.94 82 PRO A CA 1
ATOM 682 C C . PRO A 1 82 ? 7.945 3.034 -12.963 1.00 88.94 82 PRO A C 1
ATOM 684 O O . PRO A 1 82 ? 7.802 2.989 -14.181 1.00 88.94 82 PRO A O 1
ATOM 687 N N . ARG A 1 83 ? 8.275 1.958 -12.253 1.00 90.81 83 ARG A N 1
ATOM 688 C CA . ARG A 1 83 ? 8.536 0.623 -12.779 1.00 90.81 83 ARG A CA 1
ATOM 689 C C . ARG A 1 83 ? 7.954 -0.410 -11.819 1.00 90.81 83 ARG A C 1
ATOM 691 O O . ARG A 1 83 ? 7.793 -0.085 -10.641 1.00 90.81 83 ARG A O 1
ATOM 698 N N . PRO A 1 84 ? 7.722 -1.653 -12.272 1.00 92.88 84 PRO A N 1
ATOM 699 C CA . PRO A 1 84 ? 7.421 -2.760 -11.374 1.00 92.88 84 PRO A CA 1
ATOM 700 C C . PRO A 1 84 ? 8.362 -2.787 -10.160 1.00 92.88 84 PRO A C 1
ATOM 702 O O . PRO A 1 84 ? 9.580 -2.589 -10.290 1.00 92.88 84 PRO A O 1
ATOM 705 N N . LEU A 1 85 ? 7.771 -2.985 -8.979 1.00 94.94 85 LEU A N 1
ATOM 706 C CA . LEU A 1 85 ? 8.502 -3.056 -7.719 1.00 94.94 85 LEU A CA 1
ATOM 707 C C . LEU A 1 85 ? 9.332 -4.343 -7.683 1.00 94.94 85 LEU A C 1
ATOM 709 O O . LEU A 1 85 ? 8.889 -5.404 -8.126 1.00 94.94 85 LEU A O 1
ATOM 713 N N . LYS A 1 86 ? 10.534 -4.250 -7.122 1.00 96.12 86 LYS A N 1
ATOM 714 C CA . LYS A 1 86 ? 11.361 -5.406 -6.777 1.00 96.12 86 LYS A CA 1
ATOM 715 C C . LYS A 1 86 ? 10.777 -6.123 -5.559 1.00 96.12 86 LYS A C 1
ATOM 717 O O . LYS A 1 86 ? 9.987 -5.554 -4.805 1.00 96.12 86 LYS A O 1
ATOM 722 N N . LYS A 1 87 ? 11.201 -7.366 -5.328 1.00 95.19 87 LYS A N 1
ATOM 723 C CA . LYS A 1 87 ? 10.721 -8.178 -4.197 1.00 95.19 87 LYS A CA 1
ATOM 724 C C . LYS A 1 87 ? 10.978 -7.499 -2.850 1.00 95.19 87 LYS A C 1
ATOM 726 O O . LYS A 1 87 ? 10.118 -7.529 -1.977 1.00 95.19 87 LYS A O 1
ATOM 731 N N . GLU A 1 88 ? 12.119 -6.833 -2.711 1.00 95.81 88 GLU A N 1
ATOM 732 C CA . GLU A 1 88 ? 12.515 -6.127 -1.491 1.00 95.81 88 GLU A CA 1
ATOM 733 C C . GLU A 1 88 ? 11.657 -4.871 -1.273 1.00 95.81 88 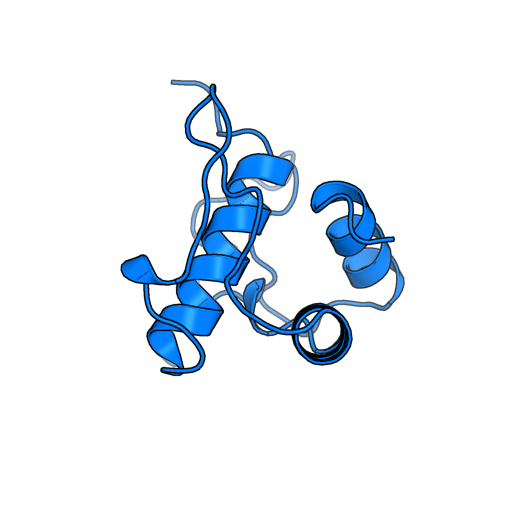GLU A C 1
ATOM 735 O O . GLU A 1 88 ? 11.294 -4.546 -0.145 1.00 95.81 88 GLU A O 1
ATOM 740 N N . GLU A 1 89 ? 11.278 -4.189 -2.359 1.00 95.56 89 GLU A N 1
ATOM 741 C CA . GLU A 1 89 ? 10.379 -3.029 -2.322 1.00 95.56 89 GLU A CA 1
ATOM 742 C C . GLU A 1 89 ? 8.958 -3.458 -1.930 1.00 95.56 89 GLU A C 1
ATOM 744 O O . GLU A 1 89 ? 8.336 -2.804 -1.099 1.00 95.56 89 GLU A O 1
ATOM 749 N N . ILE A 1 90 ? 8.466 -4.589 -2.450 1.00 96.25 90 ILE A N 1
ATOM 750 C CA . ILE A 1 90 ? 7.178 -5.168 -2.033 1.00 96.25 90 ILE A CA 1
ATOM 751 C C . ILE A 1 90 ? 7.208 -5.532 -0.546 1.00 96.25 90 ILE A C 1
ATOM 753 O O . ILE A 1 90 ? 6.290 -5.167 0.184 1.00 96.25 90 ILE A O 1
ATOM 757 N N . ALA A 1 91 ? 8.260 -6.212 -0.080 1.00 95.31 91 ALA A N 1
ATOM 758 C CA . ALA A 1 91 ? 8.399 -6.577 1.329 1.00 95.31 91 ALA A CA 1
ATOM 759 C C . ALA A 1 91 ? 8.400 -5.337 2.238 1.00 95.31 91 ALA A C 1
ATOM 761 O O . ALA A 1 91 ? 7.713 -5.313 3.259 1.00 95.31 91 ALA A O 1
ATOM 762 N N . LYS A 1 92 ? 9.100 -4.271 1.828 1.00 95.31 92 LYS A N 1
ATOM 763 C CA . LYS A 1 92 ? 9.086 -2.985 2.531 1.00 95.31 92 LYS A CA 1
ATOM 764 C C . LYS A 1 92 ? 7.679 -2.389 2.598 1.00 95.31 92 LYS A C 1
ATOM 766 O O . LYS A 1 92 ? 7.255 -1.954 3.662 1.00 95.31 92 LYS A O 1
ATOM 771 N N . VAL A 1 93 ? 6.940 -2.402 1.491 1.00 95.69 93 VAL A N 1
ATOM 772 C CA . VAL A 1 93 ? 5.561 -1.900 1.451 1.00 95.69 93 VAL A CA 1
ATOM 773 C C . VAL A 1 93 ? 4.628 -2.716 2.352 1.00 95.69 93 VAL A C 1
ATOM 775 O O . VAL A 1 93 ? 3.771 -2.139 3.016 1.00 95.69 93 VAL A O 1
ATOM 778 N N . MET A 1 94 ? 4.796 -4.039 2.414 1.00 94.81 94 MET A N 1
ATOM 779 C CA . MET A 1 94 ? 4.018 -4.892 3.323 1.00 94.81 94 MET A CA 1
ATOM 780 C C . MET A 1 94 ? 4.274 -4.543 4.794 1.00 94.81 94 MET A C 1
ATOM 782 O O . MET A 1 94 ? 3.326 -4.499 5.576 1.00 94.81 94 MET A O 1
ATOM 786 N N . LEU A 1 95 ? 5.523 -4.227 5.151 1.00 94.38 95 LEU A N 1
ATOM 787 C CA . LEU A 1 95 ? 5.876 -3.735 6.483 1.00 94.38 95 LEU A CA 1
ATOM 788 C C . LEU A 1 95 ? 5.265 -2.349 6.757 1.00 94.38 95 LEU A C 1
ATOM 790 O O . LEU A 1 95 ? 4.680 -2.133 7.810 1.00 94.38 95 LEU A O 1
ATOM 794 N N . GLU A 1 96 ? 5.345 -1.420 5.797 1.00 94.31 96 GLU A N 1
ATOM 795 C CA . GLU A 1 96 ? 4.758 -0.070 5.903 1.00 94.31 96 GLU A CA 1
ATOM 796 C C . GLU A 1 96 ? 3.223 -0.090 6.052 1.00 94.31 96 GLU A C 1
ATOM 798 O O . GLU A 1 96 ? 2.637 0.855 6.584 1.00 94.31 96 GLU A O 1
ATOM 803 N N . LEU A 1 97 ? 2.570 -1.149 5.568 1.00 92.94 97 LEU A N 1
ATOM 804 C CA . LEU A 1 97 ? 1.128 -1.373 5.672 1.00 92.94 97 LEU A CA 1
ATOM 805 C C . LEU A 1 97 ? 0.714 -2.168 6.918 1.00 92.94 97 LEU A C 1
ATOM 807 O O . LEU A 1 97 ? -0.483 -2.218 7.198 1.00 92.94 97 LEU A O 1
ATOM 811 N N . ASP A 1 98 ? 1.669 -2.740 7.658 1.00 89.31 98 ASP A N 1
ATOM 812 C CA . ASP A 1 98 ? 1.418 -3.643 8.790 1.00 89.31 98 ASP A CA 1
ATOM 813 C C . ASP A 1 98 ? 0.568 -4.870 8.393 1.00 89.31 98 ASP A C 1
ATOM 815 O O . ASP A 1 98 ? -0.411 -5.232 9.039 1.00 89.31 98 ASP A O 1
ATOM 819 N N . ILE A 1 99 ? 0.902 -5.476 7.247 1.00 80.12 99 ILE A N 1
ATOM 820 C CA . ILE A 1 99 ? 0.196 -6.645 6.675 1.00 80.12 99 ILE A CA 1
ATOM 821 C C . ILE A 1 99 ? 1.129 -7.842 6.432 1.00 80.12 99 ILE A C 1
ATOM 823 O O . ILE A 1 99 ? 0.806 -8.719 5.625 1.00 80.12 99 ILE A O 1
ATOM 827 N N . ALA A 1 100 ? 2.300 -7.835 7.071 1.00 59.22 100 ALA A N 1
ATOM 828 C CA . ALA A 1 100 ? 3.287 -8.910 6.996 1.00 59.22 100 ALA A CA 1
ATOM 829 C C . ALA A 1 100 ? 2.781 -10.212 7.642 1.00 59.22 100 ALA A C 1
ATOM 831 O O . ALA A 1 100 ? 2.039 -10.145 8.649 1.00 59.22 100 ALA A O 1
#